Protein AF-A0A653CTV9-F1 (afdb_monomer_lite)

Organism: Callosobruchus maculatus (NCBI:txid64391)

Sequence (143 aa):
MSWTREQVTVLLEEYRKWPNLYKVKSVNYKNRNKRREALDSIVDAVKTVKSDVTSADIQSKFQALKQNAQRERKKCIESQRSGAGTDEFVFDDMDPRPAVDSLQDITHQEPDDVQDMVDDDSQEGPLMLDLSQDSIQLCSHQF

pLDDT: mean 72.28, std 22.27, range [35.72, 94.81]

Secondary structure (DSSP, 8-state):
----HHHHHHHHHHHHT-GGGT-TTSTTTT-HHHHHHHHHHHHHHHHTT-SS--HHHHHHHHHHHHHHHHHHHHHHHHHHHTT--------TT--PPP---------------------------------------------

Foldseek 3Di:
DDDDPVLVVQLVVLVVVQCLPPPPPDPNVPPPVSVVVSLVVSQVSSCVVPVPDDSVNSVVVVVVVVVVVVVVVVVVVVCVVVPPDPDDDDPPPDDPDDPPDDDDDDDDDDDDDDDDDDDDDDDDDDDDDDDDDDDDDDDDDDD

Structure (mmCIF, N/CA/C/O backbone):
data_AF-A0A653CTV9-F1
#
_entry.id   AF-A0A653CTV9-F1
#
loop_
_atom_site.group_PDB
_atom_site.id
_atom_site.type_symbol
_atom_site.label_atom_id
_atom_site.label_alt_id
_atom_site.label_comp_id
_atom_site.label_asym_id
_atom_site.label_entity_id
_atom_site.label_seq_id
_atom_site.pdbx_PDB_ins_code
_atom_site.Cartn_x
_atom_site.Cartn_y
_atom_site.Cartn_z
_atom_site.occupancy
_atom_site.B_iso_or_equiv
_atom_site.auth_seq_id
_atom_site.auth_comp_id
_atom_site.auth_asym_id
_atom_site.auth_atom_id
_atom_site.pdbx_PDB_model_num
ATOM 1 N N . MET A 1 1 ? -7.462 7.651 13.088 1.00 66.75 1 MET A N 1
ATOM 2 C CA . MET A 1 1 ? -8.288 6.425 12.988 1.00 66.75 1 MET A CA 1
ATOM 3 C C . MET A 1 1 ? -7.573 5.256 13.652 1.00 66.75 1 MET A C 1
ATOM 5 O O . MET A 1 1 ? -6.414 5.017 13.323 1.00 66.75 1 MET A O 1
ATOM 9 N N . SER A 1 2 ? -8.243 4.542 14.561 1.00 86.56 2 SER A N 1
ATOM 10 C CA . SER A 1 2 ? -7.735 3.282 15.128 1.00 86.56 2 SER A CA 1
ATOM 11 C C . SER A 1 2 ? -8.034 2.122 14.169 1.00 86.56 2 SER A C 1
ATOM 13 O O . SER A 1 2 ? -9.131 2.063 13.617 1.00 86.56 2 SER A O 1
ATOM 15 N N . TRP A 1 3 ? -7.054 1.246 13.939 1.00 91.50 3 TRP A N 1
ATOM 16 C CA . TRP A 1 3 ? -7.165 0.061 13.078 1.00 91.50 3 TRP A CA 1
ATOM 17 C C . TRP A 1 3 ? -6.866 -1.181 13.916 1.00 91.50 3 TRP A C 1
ATOM 19 O O . TRP A 1 3 ? -5.816 -1.228 14.561 1.00 91.50 3 TRP A O 1
ATOM 29 N N . THR A 1 4 ? -7.745 -2.181 13.890 1.00 94.25 4 THR A N 1
ATOM 30 C CA . THR A 1 4 ? -7.512 -3.460 14.577 1.00 94.25 4 THR A CA 1
ATOM 31 C C . THR A 1 4 ? -6.577 -4.357 13.765 1.00 94.25 4 THR A C 1
ATOM 33 O O . THR A 1 4 ? -6.378 -4.151 12.564 1.00 94.25 4 THR A O 1
ATOM 36 N N . ARG A 1 5 ? -5.986 -5.372 14.410 1.00 93.06 5 ARG A N 1
ATOM 37 C CA . ARG A 1 5 ? -5.120 -6.342 13.720 1.00 93.06 5 ARG A CA 1
ATOM 38 C C . ARG A 1 5 ? -5.873 -7.048 12.589 1.00 93.06 5 ARG A C 1
ATOM 40 O O . ARG A 1 5 ? -5.349 -7.112 11.488 1.00 93.06 5 ARG A O 1
ATOM 47 N N . GLU A 1 6 ? -7.100 -7.497 12.841 1.00 93.00 6 GLU A N 1
ATOM 48 C CA . GLU A 1 6 ? -7.949 -8.190 11.861 1.00 93.00 6 GLU A CA 1
ATOM 49 C C . GLU A 1 6 ? -8.224 -7.333 10.620 1.00 93.00 6 GLU A C 1
ATOM 51 O O . GLU A 1 6 ? -8.025 -7.787 9.495 1.00 93.00 6 GLU A O 1
ATOM 56 N N . GLN A 1 7 ? -8.577 -6.058 10.815 1.00 92.94 7 GLN A N 1
ATOM 57 C CA . GLN A 1 7 ? -8.798 -5.113 9.715 1.00 92.94 7 GLN A CA 1
ATOM 58 C C . GLN A 1 7 ? -7.538 -4.924 8.864 1.00 92.94 7 GLN A C 1
ATOM 60 O O . GLN A 1 7 ? -7.614 -4.852 7.639 1.00 92.94 7 GLN A O 1
ATOM 65 N N . VAL A 1 8 ? -6.367 -4.839 9.505 1.00 93.88 8 VAL A N 1
ATOM 66 C CA . VAL A 1 8 ? -5.085 -4.708 8.800 1.00 93.88 8 VAL A CA 1
ATOM 67 C C . VAL A 1 8 ? -4.723 -5.996 8.059 1.00 93.88 8 VAL A C 1
ATOM 69 O O . VAL A 1 8 ? -4.190 -5.909 6.955 1.00 93.88 8 VAL A O 1
ATOM 72 N N . THR A 1 9 ? -5.026 -7.169 8.619 1.00 94.56 9 THR A N 1
ATOM 73 C CA . THR A 1 9 ? -4.806 -8.460 7.952 1.00 94.56 9 THR A CA 1
ATOM 74 C C . THR A 1 9 ? -5.608 -8.544 6.658 1.00 94.56 9 THR A C 1
ATOM 76 O O . THR A 1 9 ? -5.011 -8.719 5.599 1.00 94.56 9 THR A O 1
ATOM 79 N N . VAL A 1 10 ? -6.923 -8.304 6.712 1.00 94.12 10 VAL A N 1
ATOM 80 C CA . VAL A 1 10 ? -7.794 -8.326 5.522 1.00 94.12 10 VAL A CA 1
ATOM 81 C C . VAL A 1 10 ? -7.335 -7.303 4.480 1.00 94.12 10 VAL A C 1
ATOM 83 O O . VAL A 1 10 ? -7.238 -7.610 3.292 1.00 94.12 10 VAL A O 1
ATOM 86 N N . LEU A 1 11 ? -6.967 -6.098 4.927 1.00 94.00 11 LEU A N 1
ATOM 87 C CA . LEU A 1 11 ? -6.431 -5.053 4.057 1.00 94.00 11 LEU A CA 1
ATOM 88 C C . LEU A 1 11 ? -5.166 -5.509 3.304 1.00 94.00 11 LEU A C 1
ATOM 90 O O . LEU A 1 11 ? -5.023 -5.238 2.111 1.00 94.00 11 LEU A O 1
ATOM 94 N N . LEU A 1 12 ? -4.231 -6.171 3.993 1.00 94.19 12 LEU A N 1
ATOM 95 C CA . LEU A 1 12 ? -2.978 -6.651 3.403 1.00 94.19 12 LEU A CA 1
ATOM 96 C C . LEU A 1 12 ? -3.188 -7.85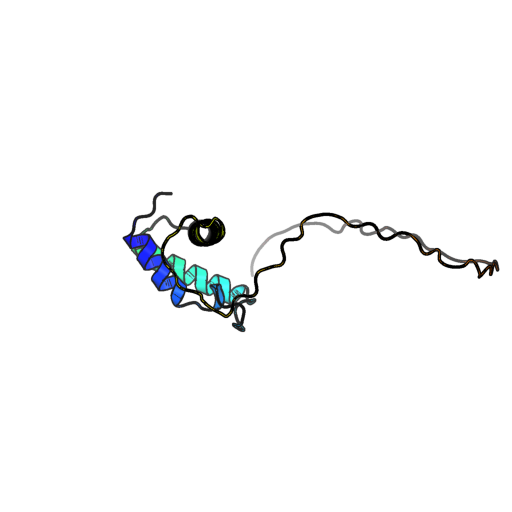3 2.477 1.00 94.19 12 LEU A C 1
ATOM 98 O O . LEU A 1 12 ? -2.549 -7.927 1.424 1.00 94.19 12 LEU A O 1
ATOM 102 N N . GLU A 1 13 ? -4.071 -8.776 2.851 1.00 94.50 13 GLU A N 1
ATOM 103 C CA . GLU A 1 13 ? -4.432 -9.932 2.029 1.00 94.50 13 GLU A CA 1
ATOM 104 C C . GLU A 1 13 ? -5.041 -9.499 0.699 1.00 94.50 13 GLU A C 1
ATOM 106 O O . GLU A 1 13 ? -4.630 -9.989 -0.355 1.00 94.50 13 GLU A O 1
ATOM 111 N N . GLU A 1 14 ? -5.957 -8.530 0.732 1.00 94.19 14 GLU A N 1
ATOM 112 C CA . GLU A 1 14 ? -6.564 -7.995 -0.480 1.00 94.19 14 GLU A CA 1
ATOM 113 C C . GLU A 1 14 ? -5.536 -7.227 -1.318 1.00 94.19 14 GLU A C 1
ATOM 115 O O . GLU A 1 14 ? -5.406 -7.467 -2.516 1.00 94.19 14 GLU A O 1
ATOM 120 N N . TYR A 1 15 ? -4.705 -6.386 -0.694 1.00 93.44 15 TYR A N 1
ATOM 121 C CA . TYR A 1 15 ? -3.645 -5.643 -1.386 1.00 93.44 15 TYR A CA 1
ATOM 122 C C . TYR A 1 15 ? -2.685 -6.538 -2.179 1.00 93.44 15 TYR A C 1
ATOM 124 O O . TYR A 1 15 ? -2.269 -6.188 -3.287 1.00 93.44 15 TYR A O 1
ATOM 132 N N . ARG A 1 16 ? -2.338 -7.710 -1.633 1.00 92.06 16 ARG A N 1
ATOM 133 C CA . ARG A 1 16 ? -1.408 -8.656 -2.265 1.00 92.06 16 ARG A CA 1
ATOM 134 C C . ARG A 1 16 ? -1.930 -9.203 -3.597 1.00 92.06 16 ARG A C 1
ATOM 136 O O . ARG A 1 16 ? -1.121 -9.567 -4.449 1.00 92.06 16 ARG A O 1
ATOM 143 N N . LYS A 1 17 ? -3.249 -9.236 -3.804 1.00 93.31 17 LYS A N 1
ATOM 144 C CA . LYS A 1 17 ? -3.877 -9.727 -5.043 1.00 93.31 17 LYS A CA 1
ATOM 145 C C . LYS A 1 17 ? -3.673 -8.780 -6.228 1.00 93.31 17 LYS A C 1
ATOM 147 O O . LYS A 1 17 ? -3.801 -9.201 -7.375 1.00 93.31 17 LYS A O 1
ATOM 152 N N . TRP A 1 18 ? -3.310 -7.522 -5.969 1.00 92.81 18 TRP A N 1
ATOM 153 C CA . TRP A 1 18 ? -3.263 -6.455 -6.967 1.00 92.81 18 TRP A CA 1
ATOM 154 C C . TRP A 1 18 ? -1.817 -6.029 -7.290 1.00 92.81 18 TRP A C 1
ATOM 156 O O . TRP A 1 18 ? -1.319 -5.022 -6.774 1.00 92.81 18 TRP A O 1
ATOM 166 N N . PRO A 1 19 ? -1.105 -6.739 -8.194 1.00 88.25 19 PRO A N 1
ATOM 167 C CA . PRO A 1 19 ? 0.287 -6.427 -8.530 1.00 88.25 19 PRO A CA 1
ATOM 168 C C . PRO A 1 19 ? 0.454 -5.063 -9.209 1.00 88.25 19 PRO A C 1
ATOM 170 O O . PRO A 1 19 ? 1.546 -4.500 -9.200 1.00 88.25 19 PRO A O 1
ATOM 173 N N . ASN A 1 20 ? -0.613 -4.495 -9.775 1.00 90.44 20 ASN A N 1
ATOM 174 C CA . ASN A 1 20 ? -0.619 -3.139 -10.328 1.00 90.44 20 ASN A CA 1
ATOM 175 C C . ASN A 1 20 ? -0.388 -2.043 -9.261 1.00 90.44 20 ASN A C 1
ATOM 177 O O . ASN A 1 20 ? -0.082 -0.912 -9.628 1.00 90.44 20 ASN A O 1
ATOM 181 N N . LEU A 1 21 ? -0.476 -2.358 -7.961 1.00 89.38 21 LEU A N 1
ATOM 182 C CA . LEU A 1 21 ? -0.259 -1.390 -6.882 1.00 89.38 21 LEU A CA 1
ATOM 183 C C . LEU A 1 21 ? 1.192 -1.301 -6.396 1.00 89.38 21 LEU A C 1
ATOM 185 O O . LEU A 1 21 ? 1.576 -0.249 -5.881 1.00 89.38 21 LEU A O 1
ATOM 189 N N . TYR A 1 22 ? 1.984 -2.369 -6.541 1.00 89.44 22 TYR A N 1
ATOM 190 C CA . TYR A 1 22 ? 3.346 -2.452 -5.985 1.00 89.44 22 TYR A CA 1
ATOM 191 C C . TYR A 1 22 ? 4.414 -2.945 -6.969 1.00 89.44 22 TYR A C 1
ATOM 193 O O . TYR A 1 22 ? 5.598 -2.673 -6.774 1.00 89.44 22 TYR A O 1
ATOM 201 N N . LYS A 1 23 ? 4.042 -3.662 -8.036 1.00 90.81 23 LYS A N 1
ATOM 202 C CA . LYS A 1 23 ? 5.003 -4.206 -9.000 1.00 90.81 23 LYS A CA 1
ATOM 203 C C . LYS A 1 23 ? 5.261 -3.187 -10.106 1.00 90.81 23 LYS A C 1
ATOM 205 O O . LYS A 1 23 ? 4.528 -3.140 -11.086 1.00 90.81 23 LYS A O 1
ATOM 210 N N . VAL A 1 24 ? 6.355 -2.432 -9.988 1.00 89.12 24 VAL A N 1
ATOM 211 C CA . VAL A 1 24 ? 6.757 -1.394 -10.965 1.00 89.12 24 VAL A CA 1
ATOM 212 C C . VAL A 1 24 ? 6.922 -1.951 -12.387 1.00 89.12 24 VAL A C 1
ATOM 214 O O . VAL A 1 24 ? 6.591 -1.277 -13.355 1.00 89.12 24 VAL A O 1
ATOM 217 N N . LYS A 1 25 ? 7.374 -3.207 -12.518 1.00 90.88 25 LYS A N 1
ATOM 218 C CA . LYS A 1 25 ? 7.518 -3.909 -13.808 1.00 90.88 25 LYS A CA 1
ATOM 219 C C . LYS A 1 25 ? 6.185 -4.386 -14.415 1.00 90.88 25 LYS A C 1
ATOM 221 O O . LYS A 1 25 ? 6.188 -4.982 -15.484 1.00 90.88 25 LYS A O 1
ATOM 226 N N . SER A 1 26 ? 5.056 -4.207 -13.728 1.00 87.88 26 SER A N 1
ATOM 227 C CA . SER A 1 26 ? 3.741 -4.577 -14.258 1.00 87.88 26 SER A CA 1
ATOM 228 C C . SER A 1 26 ? 3.290 -3.566 -15.310 1.00 87.88 26 SER A C 1
ATOM 230 O O . SER A 1 26 ? 3.322 -2.363 -15.059 1.00 87.88 26 SER A O 1
ATOM 232 N N . VAL A 1 27 ? 2.784 -4.051 -16.446 1.00 88.75 27 VAL A N 1
ATOM 233 C CA . VAL A 1 27 ? 2.223 -3.217 -17.529 1.00 88.75 27 VAL A CA 1
ATOM 234 C C . VAL A 1 27 ? 1.144 -2.265 -16.996 1.00 88.75 27 VAL A C 1
ATOM 236 O O . VAL A 1 27 ? 1.060 -1.105 -17.388 1.00 88.75 27 VAL A O 1
ATOM 239 N N . ASN A 1 28 ? 0.366 -2.730 -16.016 1.00 89.69 28 ASN A N 1
ATOM 240 C CA . ASN A 1 28 ? -0.751 -1.983 -15.446 1.00 89.69 28 ASN A CA 1
ATOM 241 C C . ASN A 1 28 ? -0.357 -1.043 -14.297 1.00 89.69 28 ASN A C 1
ATOM 243 O O . ASN A 1 28 ? -1.228 -0.359 -13.769 1.00 89.69 28 ASN A O 1
ATOM 247 N N . TYR A 1 29 ? 0.921 -0.977 -13.901 1.00 89.75 29 TYR A N 1
ATOM 248 C CA . TYR A 1 29 ? 1.365 -0.140 -12.778 1.00 89.75 29 TYR A CA 1
ATOM 249 C C . TYR A 1 29 ? 1.134 1.359 -13.028 1.00 89.75 29 TYR A C 1
ATOM 251 O O . TYR A 1 29 ? 0.693 2.086 -12.140 1.00 89.75 29 TYR A O 1
ATOM 259 N N . LYS A 1 30 ? 1.390 1.819 -14.261 1.00 89.44 30 LYS A N 1
ATOM 260 C CA . LYS A 1 30 ? 1.182 3.220 -14.670 1.00 89.44 30 LYS A CA 1
ATOM 261 C C . LYS A 1 30 ? -0.267 3.523 -15.076 1.00 89.44 30 LYS A C 1
ATOM 263 O O . LYS A 1 30 ? -0.616 4.683 -15.277 1.00 89.44 30 LYS A O 1
ATOM 268 N N . ASN A 1 31 ? -1.120 2.504 -15.197 1.00 93.44 31 ASN A N 1
ATOM 269 C CA . ASN A 1 31 ? -2.500 2.683 -15.629 1.00 93.44 31 ASN A CA 1
ATOM 270 C C . ASN A 1 31 ? -3.367 3.182 -14.460 1.00 93.44 31 ASN A C 1
ATOM 272 O O . ASN A 1 31 ? -3.733 2.425 -13.558 1.00 93.44 31 ASN A O 1
ATOM 276 N N . ARG A 1 32 ? -3.720 4.473 -14.496 1.00 92.00 32 ARG A N 1
ATOM 277 C CA . ARG A 1 32 ? -4.516 5.138 -13.453 1.00 92.00 32 ARG A CA 1
ATOM 278 C C . ARG A 1 32 ? -5.892 4.499 -13.253 1.00 92.00 32 ARG A C 1
ATOM 280 O O . ARG A 1 32 ? -6.333 4.392 -12.111 1.00 92.00 32 ARG A O 1
ATOM 287 N N . ASN A 1 33 ? -6.539 4.044 -14.326 1.00 93.38 33 ASN A N 1
ATOM 288 C CA . ASN A 1 33 ? -7.865 3.426 -14.252 1.00 93.38 33 ASN A CA 1
ATOM 289 C C . ASN A 1 33 ? -7.789 2.081 -13.531 1.00 93.38 33 ASN A C 1
ATOM 291 O O . ASN A 1 33 ? -8.487 1.878 -12.544 1.00 93.38 33 ASN A O 1
ATOM 295 N N . LYS A 1 34 ? -6.844 1.221 -13.931 1.00 93.19 34 LYS A N 1
ATOM 296 C CA . LYS A 1 34 ? -6.612 -0.079 -13.280 1.00 93.19 34 LYS A CA 1
ATOM 297 C C . LYS A 1 34 ? -6.208 0.061 -11.815 1.00 93.19 34 LYS A C 1
ATOM 299 O O . LYS A 1 34 ? -6.590 -0.758 -10.985 1.00 93.19 34 LYS A O 1
ATOM 304 N N . ARG A 1 35 ? -5.436 1.100 -11.488 1.00 92.75 35 ARG A N 1
ATOM 305 C CA . ARG A 1 35 ? -5.061 1.412 -10.106 1.00 92.75 35 ARG A CA 1
ATOM 306 C C . ARG A 1 35 ? -6.269 1.844 -9.271 1.00 92.75 35 ARG A C 1
ATOM 308 O O . ARG A 1 35 ? -6.355 1.451 -8.113 1.00 92.75 35 ARG A O 1
ATOM 315 N N . ARG A 1 36 ? -7.180 2.639 -9.840 1.00 92.69 36 ARG A N 1
ATOM 316 C CA . ARG A 1 36 ? -8.434 3.025 -9.180 1.00 92.69 36 ARG A CA 1
ATOM 317 C C . ARG A 1 36 ? -9.345 1.813 -8.976 1.00 92.69 36 ARG A C 1
ATOM 319 O O . ARG A 1 36 ? -9.723 1.571 -7.844 1.00 92.69 36 ARG A O 1
ATOM 326 N N . GLU A 1 37 ? -9.562 0.997 -10.009 1.00 93.94 37 GLU A N 1
ATOM 327 C CA . GLU A 1 37 ? -10.349 -0.250 -9.924 1.00 93.94 37 GLU A CA 1
ATOM 328 C C . GLU A 1 37 ? -9.850 -1.180 -8.804 1.00 93.94 37 GLU A C 1
ATOM 330 O O . GLU A 1 37 ? -10.640 -1.708 -8.023 1.00 93.94 37 GLU A O 1
ATOM 335 N N . ALA A 1 38 ? -8.528 -1.351 -8.689 1.00 93.69 38 ALA A N 1
ATOM 336 C CA . ALA A 1 38 ? -7.931 -2.155 -7.624 1.00 93.69 38 ALA A CA 1
ATOM 337 C C . ALA A 1 38 ? -8.158 -1.544 -6.232 1.00 93.69 38 ALA A C 1
ATOM 339 O O . ALA A 1 38 ? -8.443 -2.264 -5.280 1.00 93.69 38 ALA A O 1
ATOM 340 N N . LEU A 1 39 ? -8.039 -0.219 -6.099 1.00 93.44 39 LEU A N 1
ATOM 341 C CA . LEU A 1 39 ? -8.304 0.465 -4.833 1.00 93.44 39 LEU A CA 1
ATOM 342 C C . LEU A 1 39 ? -9.776 0.374 -4.432 1.00 93.44 39 LEU A C 1
ATOM 344 O O . LEU A 1 39 ? -10.044 0.118 -3.265 1.00 93.44 39 LEU A O 1
ATOM 348 N N . ASP A 1 40 ? -10.700 0.542 -5.375 1.00 93.94 40 ASP A N 1
ATOM 349 C CA . ASP A 1 40 ? -12.139 0.430 -5.125 1.00 93.94 40 ASP A CA 1
ATOM 350 C C . ASP A 1 40 ? -12.496 -0.998 -4.682 1.00 93.94 40 ASP A C 1
ATOM 352 O O . ASP A 1 40 ? -13.170 -1.182 -3.671 1.00 93.94 40 ASP A O 1
ATOM 356 N N . SER A 1 41 ? -11.911 -2.011 -5.332 1.00 93.88 41 SER A N 1
ATOM 357 C CA . SER A 1 41 ? -12.061 -3.419 -4.929 1.00 93.88 41 SER A CA 1
ATOM 358 C C . SER A 1 41 ? -11.560 -3.673 -3.500 1.00 93.88 41 SER A C 1
ATOM 360 O O . SER A 1 41 ? -12.213 -4.364 -2.719 1.00 93.88 41 SER A O 1
ATOM 362 N N . ILE A 1 42 ? -10.419 -3.078 -3.125 1.00 94.75 42 ILE A N 1
ATOM 363 C CA . ILE A 1 42 ? -9.889 -3.167 -1.755 1.00 94.75 42 ILE A CA 1
ATOM 364 C C . ILE A 1 42 ? -10.822 -2.467 -0.760 1.00 94.75 42 ILE A C 1
ATOM 366 O O . ILE A 1 42 ? -11.051 -2.990 0.330 1.00 94.75 42 ILE A O 1
ATOM 370 N N . VAL A 1 43 ? -11.357 -1.293 -1.110 1.00 94.25 43 VAL A N 1
ATOM 371 C CA . VAL A 1 43 ? -12.310 -0.563 -0.263 1.00 94.25 43 VAL A CA 1
ATOM 372 C C . VAL A 1 43 ? -13.533 -1.426 0.022 1.00 94.25 43 VAL A C 1
ATOM 374 O O . VAL A 1 43 ? -13.927 -1.544 1.179 1.00 94.25 43 VAL A O 1
ATOM 377 N N . ASP A 1 44 ? -14.102 -2.060 -0.998 1.00 93.69 44 ASP A N 1
ATOM 378 C CA . ASP A 1 44 ? -15.310 -2.865 -0.839 1.00 93.69 44 ASP A CA 1
ATOM 379 C C . ASP A 1 44 ? -15.067 -4.126 -0.002 1.00 93.69 44 ASP A C 1
ATOM 381 O O . ASP A 1 44 ? -15.887 -4.457 0.855 1.00 93.69 44 ASP A O 1
ATOM 385 N N . ALA A 1 45 ? -13.901 -4.764 -0.138 1.00 92.69 45 ALA A N 1
ATOM 386 C CA . ALA A 1 45 ? -13.505 -5.859 0.744 1.00 92.69 45 ALA A CA 1
ATOM 387 C C . ALA A 1 45 ? -13.349 -5.395 2.204 1.00 92.69 45 ALA A C 1
ATOM 389 O O . ALA A 1 45 ? -13.843 -6.045 3.124 1.00 92.69 45 ALA A O 1
ATOM 390 N N . VAL A 1 46 ? -12.705 -4.249 2.440 1.00 92.44 46 VAL A N 1
ATOM 391 C CA . VAL A 1 46 ? -12.457 -3.721 3.794 1.00 92.44 46 VAL A CA 1
ATOM 392 C C . VAL A 1 46 ? -13.739 -3.216 4.459 1.00 92.44 46 VAL A C 1
ATOM 394 O O . VAL A 1 46 ? -13.880 -3.355 5.676 1.00 92.44 46 VAL A O 1
ATOM 397 N N . LYS A 1 47 ? -14.702 -2.705 3.681 1.00 93.69 47 LYS A N 1
ATOM 398 C CA . LYS A 1 47 ? -16.021 -2.283 4.179 1.00 93.69 47 LYS A CA 1
ATOM 399 C C . LYS A 1 47 ? -16.770 -3.392 4.916 1.00 93.69 47 LYS A C 1
ATOM 401 O O . LYS A 1 47 ? -17.543 -3.083 5.817 1.00 93.69 47 LYS A O 1
ATOM 406 N N . THR A 1 48 ? -16.505 -4.662 4.598 1.00 92.06 48 THR A N 1
ATOM 407 C CA . THR A 1 48 ? -17.105 -5.811 5.302 1.00 92.06 48 THR A CA 1
ATOM 408 C C . THR A 1 48 ? -16.687 -5.905 6.774 1.00 92.06 48 THR A C 1
ATOM 410 O O . THR A 1 48 ? -17.462 -6.378 7.599 1.00 92.06 48 THR A O 1
ATOM 413 N N . VAL A 1 49 ? -15.490 -5.417 7.118 1.00 91.94 49 VAL A N 1
ATOM 414 C CA . VAL A 1 49 ? -14.931 -5.440 8.485 1.00 91.94 49 VAL A CA 1
ATOM 415 C C . VAL A 1 49 ? -14.970 -4.051 9.133 1.00 91.94 49 VAL A C 1
ATOM 417 O O . VAL A 1 49 ? -14.917 -3.912 10.357 1.00 91.94 49 VAL A O 1
ATOM 420 N N . LYS A 1 50 ? -15.031 -2.990 8.321 1.00 89.19 50 LYS A N 1
ATOM 421 C CA . LYS A 1 50 ? -15.071 -1.604 8.784 1.00 89.19 50 LYS A CA 1
ATOM 422 C C . LYS A 1 50 ? -15.865 -0.734 7.809 1.00 89.19 50 LYS A C 1
ATOM 424 O O . LYS A 1 50 ? -15.332 -0.311 6.789 1.00 89.19 50 LYS A O 1
ATOM 429 N N . SER A 1 51 ? -17.106 -0.414 8.166 1.00 87.44 51 SER A N 1
ATOM 430 C CA . SER A 1 51 ? -18.038 0.371 7.342 1.00 87.44 51 SER A CA 1
ATOM 431 C C . SER A 1 51 ? -17.539 1.781 7.001 1.00 87.44 51 SER A C 1
ATOM 433 O O . SER A 1 51 ? -17.773 2.268 5.898 1.00 87.44 51 SER A O 1
ATOM 435 N N . ASP A 1 52 ? -16.812 2.424 7.917 1.00 88.50 52 ASP A N 1
ATOM 436 C CA . ASP A 1 52 ? -16.503 3.863 7.844 1.00 88.50 52 ASP A CA 1
ATOM 437 C C . ASP A 1 52 ? -15.156 4.143 7.157 1.00 88.50 52 ASP A C 1
ATOM 439 O O . ASP A 1 52 ? -14.321 4.889 7.674 1.00 88.50 52 ASP A O 1
ATOM 443 N N . VAL A 1 53 ? -14.881 3.462 6.043 1.00 90.44 53 VAL A N 1
ATOM 444 C CA . VAL A 1 53 ? -13.583 3.537 5.357 1.00 90.44 53 VAL A CA 1
ATOM 445 C C . VAL A 1 53 ? -13.719 4.165 3.979 1.00 90.44 53 VAL A C 1
ATOM 447 O O . VAL A 1 53 ? -14.461 3.681 3.124 1.00 90.44 53 VAL A O 1
ATOM 450 N N . THR A 1 54 ? -12.916 5.203 3.742 1.00 92.38 54 THR A N 1
ATOM 451 C CA . THR A 1 54 ? -12.769 5.842 2.430 1.00 92.38 54 THR A CA 1
ATOM 452 C C . THR A 1 54 ? -11.504 5.344 1.727 1.00 92.38 54 THR A C 1
ATOM 454 O O . THR A 1 54 ? -10.527 4.940 2.362 1.00 92.38 54 THR A O 1
ATOM 457 N N . SER A 1 55 ? -11.460 5.443 0.397 1.00 90.88 55 SER A N 1
ATOM 458 C CA . SER A 1 55 ? -10.250 5.167 -0.396 1.00 90.88 55 SER A CA 1
ATOM 459 C C . SER A 1 55 ? -9.030 5.983 0.064 1.00 90.88 55 SER A C 1
ATOM 461 O O . SER A 1 55 ? -7.912 5.464 0.080 1.00 90.88 55 SER A O 1
ATOM 463 N N . ALA A 1 56 ? -9.236 7.227 0.511 1.00 92.06 56 ALA A N 1
ATOM 464 C CA . ALA A 1 56 ? -8.191 8.080 1.080 1.00 92.06 56 ALA A CA 1
ATOM 465 C C . ALA A 1 56 ? -7.604 7.510 2.386 1.00 92.06 56 ALA A C 1
ATOM 467 O O . ALA A 1 56 ? -6.383 7.493 2.561 1.00 92.06 56 ALA A O 1
ATOM 468 N N . ASP A 1 57 ? -8.448 6.976 3.273 1.00 92.44 57 ASP A N 1
ATOM 469 C CA . ASP A 1 57 ? -8.014 6.373 4.538 1.00 92.44 57 ASP A CA 1
ATOM 470 C C . ASP A 1 57 ? -7.174 5.123 4.294 1.00 92.44 57 ASP A C 1
ATOM 472 O O . ASP A 1 57 ? -6.139 4.922 4.933 1.00 92.44 57 ASP A O 1
ATOM 476 N N . ILE A 1 58 ? -7.584 4.310 3.319 1.00 92.62 58 ILE A N 1
ATOM 477 C CA . ILE A 1 58 ? -6.847 3.123 2.888 1.00 92.62 58 ILE A CA 1
ATOM 478 C C . ILE A 1 58 ? -5.473 3.503 2.342 1.00 92.62 58 ILE A C 1
ATOM 480 O O . ILE A 1 58 ? -4.457 2.935 2.751 1.00 92.62 58 ILE A O 1
ATOM 484 N N . GLN A 1 59 ? -5.414 4.492 1.449 1.00 92.31 59 GLN A N 1
ATOM 485 C CA . GLN A 1 59 ? -4.148 4.977 0.903 1.00 92.31 59 GLN A CA 1
ATOM 486 C C . GLN A 1 59 ? -3.226 5.517 1.999 1.00 92.31 59 GLN A C 1
ATOM 488 O O . GLN A 1 59 ? -2.040 5.175 2.023 1.00 92.31 59 GLN A O 1
ATOM 493 N N . SER A 1 60 ? -3.770 6.307 2.927 1.00 94.00 60 SER A N 1
ATOM 494 C CA . SER A 1 60 ? -3.039 6.835 4.079 1.00 94.00 60 SER A CA 1
ATOM 495 C C . SER A 1 60 ? -2.502 5.705 4.962 1.00 94.00 60 SER A C 1
ATOM 497 O O . SER A 1 60 ? -1.317 5.681 5.306 1.00 94.00 60 SER A O 1
ATOM 499 N N . LYS A 1 61 ? -3.325 4.686 5.242 1.00 94.12 61 LYS A N 1
ATOM 500 C CA . LYS A 1 61 ? -2.920 3.520 6.032 1.00 94.12 61 LYS A CA 1
ATOM 501 C C . LYS A 1 61 ? -1.811 2.722 5.352 1.00 94.12 61 LYS A C 1
ATOM 503 O O . LYS A 1 61 ? -0.819 2.399 6.006 1.00 94.12 61 LYS A O 1
ATOM 508 N N . PHE A 1 62 ? -1.918 2.449 4.052 1.00 92.25 62 PHE A N 1
ATOM 509 C CA . PHE A 1 62 ? -0.847 1.788 3.301 1.00 92.25 62 PHE A CA 1
ATOM 510 C C . PHE A 1 62 ? 0.438 2.605 3.294 1.00 92.25 62 PHE A C 1
ATOM 512 O O . PHE A 1 62 ? 1.533 2.055 3.414 1.00 92.25 62 PHE A O 1
ATOM 519 N N . GLN A 1 63 ? 0.323 3.922 3.152 1.00 92.88 63 GLN A N 1
ATOM 520 C CA . GLN A 1 63 ? 1.473 4.806 3.178 1.00 92.88 63 GLN A CA 1
ATOM 521 C C . GLN A 1 63 ? 2.171 4.769 4.545 1.00 92.88 63 GLN A C 1
ATOM 523 O O . GLN A 1 63 ? 3.394 4.633 4.586 1.00 92.88 63 GLN A O 1
ATOM 528 N N . ALA A 1 64 ? 1.415 4.776 5.644 1.00 94.06 64 ALA A N 1
ATOM 529 C CA . ALA A 1 64 ? 1.951 4.611 6.993 1.00 94.06 64 ALA A CA 1
ATOM 530 C C . ALA A 1 64 ? 2.627 3.241 7.194 1.00 94.06 64 ALA A C 1
ATOM 532 O O . ALA A 1 64 ? 3.733 3.177 7.724 1.00 94.06 64 ALA A O 1
ATOM 533 N N . LEU A 1 65 ? 2.012 2.149 6.722 1.00 93.00 65 LEU A N 1
ATOM 534 C CA . LEU A 1 65 ? 2.587 0.799 6.815 1.00 93.00 65 LEU A CA 1
ATOM 535 C C . LEU A 1 65 ? 3.924 0.695 6.073 1.00 93.00 65 LEU A C 1
ATOM 537 O O . LEU A 1 65 ? 4.905 0.213 6.637 1.00 93.00 65 LEU A O 1
ATOM 541 N N . LYS A 1 66 ? 3.990 1.210 4.839 1.00 91.19 66 LYS A N 1
ATOM 542 C CA . LYS A 1 66 ? 5.238 1.257 4.066 1.00 91.19 66 LYS A CA 1
ATOM 543 C C . LYS A 1 66 ? 6.307 2.067 4.791 1.00 91.19 66 LYS A C 1
ATOM 545 O O . LYS A 1 66 ? 7.437 1.608 4.898 1.00 91.19 66 LYS A O 1
ATOM 550 N N . GLN A 1 67 ? 5.970 3.251 5.299 1.00 94.81 67 GLN A N 1
ATOM 551 C CA . GLN A 1 67 ? 6.932 4.093 6.012 1.00 94.81 67 GLN A CA 1
ATOM 552 C C . GLN A 1 67 ? 7.457 3.426 7.281 1.00 94.81 67 GLN A C 1
ATOM 554 O O . GLN A 1 67 ? 8.662 3.448 7.513 1.00 94.81 67 GLN A O 1
ATOM 559 N N . ASN A 1 68 ? 6.579 2.808 8.070 1.00 94.81 68 ASN A N 1
ATOM 560 C CA . ASN A 1 68 ? 6.970 2.100 9.284 1.00 94.81 68 ASN A CA 1
ATOM 561 C C . ASN A 1 68 ? 7.917 0.940 8.962 1.00 94.81 68 ASN A C 1
ATOM 563 O O . ASN A 1 68 ? 8.981 0.851 9.566 1.00 94.81 68 ASN A O 1
ATOM 567 N N . ALA A 1 69 ? 7.584 0.120 7.960 1.00 92.19 69 ALA A N 1
ATOM 568 C CA . ALA A 1 69 ? 8.443 -0.977 7.521 1.00 92.19 69 ALA A CA 1
ATOM 569 C C . ALA A 1 69 ? 9.809 -0.482 7.012 1.00 92.19 69 ALA A C 1
ATOM 571 O O . ALA A 1 69 ? 10.843 -1.049 7.349 1.00 92.19 69 ALA A O 1
ATOM 572 N N . GLN A 1 70 ? 9.835 0.608 6.237 1.00 93.19 70 GLN A N 1
ATOM 573 C CA . GLN A 1 70 ? 11.085 1.198 5.748 1.00 93.19 70 GLN A CA 1
ATOM 574 C C . GLN A 1 70 ? 11.928 1.796 6.876 1.00 93.19 70 GLN A C 1
ATOM 576 O O . GLN A 1 70 ? 13.148 1.663 6.865 1.00 93.19 70 GLN A O 1
ATOM 581 N N . ARG A 1 71 ? 11.296 2.452 7.853 1.00 94.50 71 ARG A N 1
ATOM 582 C CA . ARG A 1 71 ? 11.984 3.020 9.017 1.00 94.50 71 ARG A CA 1
ATOM 583 C C . ARG A 1 71 ? 12.605 1.918 9.865 1.00 94.50 71 ARG A C 1
ATOM 585 O O . ARG A 1 71 ? 13.757 2.048 10.256 1.00 94.50 71 ARG A O 1
ATOM 592 N N . GLU A 1 72 ? 11.870 0.837 10.096 1.00 93.62 72 GLU A N 1
ATOM 593 C CA . GLU A 1 72 ? 12.381 -0.308 10.845 1.00 93.62 72 GLU A CA 1
ATOM 594 C C . GLU A 1 72 ? 13.544 -0.979 10.110 1.00 93.62 72 GLU A C 1
ATOM 596 O O . GLU A 1 72 ? 14.610 -1.168 10.684 1.00 93.62 72 GLU A O 1
ATOM 601 N N . ARG A 1 73 ? 13.407 -1.197 8.796 1.00 91.94 73 ARG A N 1
ATOM 602 C CA . ARG A 1 73 ? 14.498 -1.716 7.961 1.00 91.94 73 ARG A CA 1
ATOM 603 C C . ARG A 1 73 ? 15.760 -0.853 8.046 1.00 91.94 73 ARG A C 1
ATOM 605 O O . ARG A 1 73 ? 16.856 -1.397 8.121 1.00 91.94 73 ARG A O 1
ATOM 612 N N . LYS A 1 74 ? 15.622 0.478 8.028 1.00 91.44 74 LYS A N 1
ATOM 613 C CA . LYS A 1 74 ? 16.764 1.396 8.169 1.00 91.44 74 LYS A CA 1
ATOM 614 C C . LYS A 1 74 ? 17.460 1.239 9.514 1.00 91.44 74 LYS A C 1
ATOM 616 O O . LYS A 1 74 ? 18.676 1.130 9.518 1.00 91.44 74 LYS A O 1
ATOM 621 N N . LYS A 1 75 ? 16.711 1.146 10.617 1.00 91.25 75 LYS A N 1
ATOM 622 C CA . LYS A 1 75 ? 17.293 0.910 11.946 1.00 91.25 75 LYS A CA 1
ATOM 623 C C . LYS A 1 75 ? 18.063 -0.404 12.010 1.00 91.25 75 LYS A C 1
ATOM 625 O O . LYS A 1 75 ? 19.150 -0.427 12.566 1.00 91.25 75 LYS A O 1
ATOM 630 N N . CYS A 1 76 ? 17.534 -1.480 11.423 1.00 88.06 76 CYS A N 1
ATOM 631 C CA . CYS A 1 76 ? 18.247 -2.758 11.368 1.00 88.06 76 CYS A CA 1
ATOM 632 C C . CYS A 1 76 ? 19.573 -2.627 10.605 1.00 88.06 76 CYS A C 1
ATOM 634 O O . CYS A 1 76 ? 20.604 -3.079 11.090 1.00 88.06 76 CYS A O 1
ATOM 636 N N . ILE A 1 77 ? 19.558 -1.964 9.444 1.00 86.81 77 ILE A N 1
ATOM 637 C CA . ILE A 1 77 ? 20.765 -1.729 8.635 1.00 86.81 77 ILE A CA 1
ATOM 638 C C . ILE A 1 77 ? 21.761 -0.829 9.379 1.00 86.81 77 ILE A C 1
ATOM 640 O O . ILE A 1 77 ? 22.957 -1.095 9.376 1.00 86.81 77 ILE A O 1
ATOM 644 N N . GLU A 1 78 ? 21.287 0.231 10.030 1.00 82.00 78 GLU A N 1
ATOM 645 C CA . GLU A 1 78 ? 22.123 1.132 10.827 1.00 82.00 78 GLU A CA 1
ATOM 646 C C . GLU A 1 78 ? 22.728 0.412 12.037 1.00 82.00 78 GLU A C 1
ATOM 648 O O . GLU A 1 78 ? 23.920 0.559 12.281 1.00 82.00 78 GLU A O 1
ATOM 653 N N . SER A 1 79 ? 21.959 -0.432 12.729 1.00 79.94 79 SER A N 1
ATOM 654 C CA . SER A 1 79 ? 22.449 -1.272 13.828 1.00 79.94 79 SER A CA 1
ATOM 655 C C . SER A 1 79 ? 23.530 -2.254 13.371 1.00 79.94 79 SER A C 1
ATOM 657 O O . SER A 1 79 ? 24.503 -2.452 14.094 1.00 79.94 79 SER A O 1
ATOM 659 N N . GLN A 1 80 ? 23.375 -2.851 12.182 1.00 76.06 80 GLN A N 1
ATOM 660 C CA . GLN A 1 80 ? 24.397 -3.712 11.573 1.00 76.06 80 GLN A CA 1
ATOM 661 C C . GLN A 1 80 ? 25.654 -2.907 11.215 1.00 76.06 80 GLN A C 1
ATOM 663 O O . GLN A 1 80 ? 26.767 -3.332 11.507 1.00 76.06 80 GLN A O 1
ATOM 668 N N . ARG A 1 81 ? 25.489 -1.705 10.646 1.00 72.81 81 ARG A N 1
ATOM 669 C CA . ARG A 1 81 ? 26.598 -0.820 10.254 1.00 72.81 81 ARG A CA 1
ATOM 670 C C . ARG A 1 81 ? 27.374 -0.253 11.447 1.00 72.81 81 ARG A C 1
ATOM 672 O O . ARG A 1 81 ? 28.567 -0.007 11.325 1.00 72.81 81 ARG A O 1
ATOM 679 N N . SER A 1 82 ? 26.719 -0.028 12.584 1.00 68.94 82 SER A N 1
ATOM 680 C CA . SER A 1 82 ? 27.335 0.542 13.790 1.00 68.94 82 SER A CA 1
ATOM 681 C C . SER A 1 82 ? 28.081 -0.481 14.661 1.00 68.94 82 SER A C 1
ATOM 683 O O . SER A 1 82 ? 28.536 -0.116 15.742 1.00 68.94 82 SER A O 1
ATOM 685 N N . GLY A 1 83 ? 28.230 -1.737 14.214 1.00 56.28 83 GLY A N 1
ATOM 686 C CA . GLY A 1 83 ? 29.093 -2.731 14.869 1.00 56.28 83 GLY A CA 1
ATOM 687 C C . GLY A 1 83 ? 28.641 -3.162 16.269 1.00 56.28 83 GLY A C 1
ATOM 688 O O . GLY A 1 83 ? 29.457 -3.623 17.059 1.00 56.28 83 GLY A O 1
ATOM 689 N N . ALA A 1 84 ? 27.354 -3.008 16.595 1.00 58.28 84 ALA A N 1
ATOM 690 C CA . ALA A 1 84 ? 26.791 -3.326 17.911 1.00 58.28 84 ALA A CA 1
ATOM 691 C C . ALA A 1 84 ? 25.824 -4.525 17.867 1.00 58.28 84 ALA A C 1
ATOM 693 O O . ALA A 1 84 ? 24.827 -4.559 18.586 1.00 58.28 84 ALA A O 1
ATOM 694 N N . GLY A 1 85 ? 26.094 -5.500 16.996 1.00 52.28 85 GLY A N 1
ATOM 695 C CA . GLY A 1 85 ? 25.316 -6.730 16.881 1.00 52.28 85 GLY A CA 1
ATOM 696 C C . GLY A 1 85 ? 26.240 -7.917 16.665 1.00 52.28 85 GLY A C 1
ATOM 697 O O . GLY A 1 85 ? 26.719 -8.138 15.560 1.00 52.28 85 GLY A O 1
ATOM 698 N N . THR A 1 86 ? 26.503 -8.667 17.728 1.00 54.56 86 THR A N 1
ATOM 699 C CA . THR A 1 86 ? 27.088 -10.004 17.643 1.00 54.56 86 THR A CA 1
ATOM 700 C C . THR A 1 86 ? 26.062 -10.944 17.004 1.00 54.56 86 THR A C 1
ATOM 702 O O . THR A 1 86 ? 25.175 -11.413 17.710 1.00 54.56 86 THR A O 1
ATOM 705 N N . ASP A 1 87 ? 26.129 -11.150 15.690 1.00 56.06 87 ASP A N 1
ATOM 706 C CA . ASP A 1 87 ? 25.936 -12.455 15.035 1.00 56.06 87 ASP A CA 1
ATOM 707 C C . ASP A 1 87 ? 26.306 -12.326 13.548 1.00 56.06 87 ASP A C 1
ATOM 709 O O . ASP A 1 87 ? 25.832 -11.438 12.835 1.00 56.06 87 ASP A O 1
ATOM 713 N N . GLU A 1 88 ? 27.223 -13.175 13.109 1.00 57.25 88 GLU A N 1
ATOM 714 C CA . GLU A 1 88 ? 27.937 -13.102 11.839 1.00 57.25 88 GLU A CA 1
ATOM 715 C C . GLU A 1 88 ? 27.140 -13.814 10.736 1.00 57.25 88 GLU A C 1
ATOM 717 O O . GLU A 1 88 ? 27.157 -15.036 10.631 1.00 57.25 88 GLU A O 1
ATOM 722 N N . PHE A 1 89 ? 26.462 -13.051 9.875 1.00 56.56 89 PHE A N 1
ATOM 723 C CA . PHE A 1 89 ? 26.039 -13.530 8.555 1.00 56.56 89 PHE A CA 1
ATOM 724 C C . PHE A 1 89 ? 26.398 -12.487 7.498 1.00 56.56 89 PHE A C 1
ATOM 726 O O . PHE A 1 89 ? 25.699 -11.489 7.309 1.00 56.56 89 PHE A O 1
ATOM 733 N N . VAL A 1 90 ? 27.517 -12.728 6.815 1.00 49.78 90 VAL A N 1
ATOM 734 C CA . VAL A 1 90 ? 27.954 -11.960 5.648 1.00 49.78 90 VAL A CA 1
ATOM 735 C C . VAL A 1 90 ? 27.099 -12.394 4.456 1.00 49.78 90 VAL A C 1
ATOM 737 O O . VAL A 1 90 ? 27.185 -13.529 3.994 1.00 49.78 90 VAL A O 1
ATOM 740 N N . PHE A 1 91 ? 26.229 -11.507 3.976 1.00 54.72 91 PHE A N 1
ATOM 741 C CA . PHE A 1 91 ? 25.660 -11.635 2.635 1.00 54.72 91 PHE A CA 1
ATOM 742 C C . PHE A 1 91 ? 26.643 -10.966 1.669 1.00 54.72 91 PHE A C 1
ATOM 744 O O . PHE A 1 91 ? 26.726 -9.741 1.633 1.00 54.72 91 PHE A O 1
ATOM 751 N N . ASP A 1 92 ? 27.382 -11.780 0.917 1.00 52.91 92 ASP A N 1
ATOM 752 C CA . ASP A 1 92 ? 28.530 -11.401 0.072 1.00 52.91 92 ASP A CA 1
ATOM 753 C C . ASP A 1 92 ? 28.197 -10.526 -1.164 1.00 52.91 92 ASP A C 1
ATOM 755 O O . ASP A 1 92 ? 29.085 -10.183 -1.930 1.00 52.91 92 ASP A O 1
ATOM 759 N N . ASP A 1 93 ? 26.942 -10.105 -1.371 1.00 58.41 93 ASP A N 1
ATOM 760 C CA . ASP A 1 93 ? 26.495 -9.488 -2.639 1.00 58.41 93 ASP A CA 1
ATOM 761 C C . ASP A 1 93 ? 25.793 -8.123 -2.478 1.00 58.41 93 ASP A C 1
ATOM 763 O O . ASP A 1 93 ? 24.849 -7.792 -3.204 1.00 58.41 93 ASP A O 1
ATOM 767 N N . MET A 1 94 ? 26.204 -7.293 -1.515 1.00 57.34 94 MET A N 1
ATOM 768 C CA . MET A 1 94 ? 25.730 -5.903 -1.445 1.00 57.34 94 MET A CA 1
ATOM 769 C C . MET A 1 94 ? 26.907 -4.937 -1.406 1.00 57.34 94 MET A C 1
ATOM 771 O O . MET A 1 94 ? 27.441 -4.631 -0.343 1.00 57.34 94 MET A O 1
ATOM 775 N N . ASP A 1 95 ? 27.275 -4.450 -2.594 1.00 55.50 95 ASP A N 1
ATOM 776 C CA . ASP A 1 95 ? 28.256 -3.385 -2.797 1.00 55.50 95 ASP A CA 1
ATOM 777 C C . ASP A 1 95 ? 28.021 -2.245 -1.786 1.00 55.50 95 ASP A C 1
ATOM 779 O O . ASP A 1 95 ? 26.950 -1.609 -1.800 1.00 55.50 95 ASP A O 1
ATOM 783 N N . PRO A 1 96 ? 28.973 -1.972 -0.876 1.00 57.31 96 PRO A N 1
ATOM 784 C CA . PRO A 1 96 ? 28.836 -0.885 0.071 1.00 57.31 96 PRO A CA 1
ATOM 785 C C . PRO A 1 96 ? 28.801 0.429 -0.708 1.00 57.31 96 PRO A C 1
ATOM 787 O O . PRO A 1 96 ? 29.734 0.801 -1.416 1.00 57.31 96 PRO A O 1
ATOM 790 N N . ARG A 1 97 ? 27.686 1.150 -0.572 1.00 56.53 97 ARG A N 1
ATOM 791 C CA . ARG A 1 97 ? 27.521 2.503 -1.112 1.00 56.53 97 ARG A CA 1
ATOM 792 C C . ARG A 1 97 ? 28.729 3.343 -0.667 1.00 56.53 97 ARG A C 1
ATOM 794 O O . ARG A 1 97 ? 28.931 3.438 0.547 1.00 56.53 97 ARG A O 1
ATOM 801 N N . PRO A 1 98 ? 29.511 3.949 -1.580 1.00 52.25 98 PRO A N 1
ATOM 802 C CA . PRO A 1 98 ? 30.698 4.684 -1.175 1.00 52.25 98 PRO A CA 1
ATOM 803 C C . PRO A 1 98 ? 30.281 5.842 -0.270 1.00 52.25 98 PRO A C 1
ATOM 805 O O . PRO A 1 98 ? 29.370 6.615 -0.592 1.00 52.25 98 PRO A O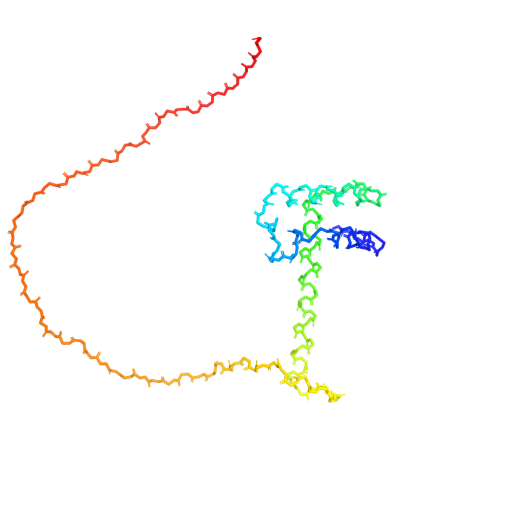 1
ATOM 808 N N . ALA A 1 99 ? 30.914 5.910 0.899 1.00 54.34 99 ALA A N 1
ATOM 809 C CA . ALA A 1 99 ? 30.814 7.051 1.786 1.00 54.34 99 ALA A CA 1
ATOM 810 C C . ALA A 1 99 ? 31.427 8.249 1.055 1.00 54.34 99 ALA A C 1
ATOM 812 O O . ALA A 1 99 ? 32.631 8.285 0.825 1.00 54.34 99 ALA A O 1
ATOM 813 N N . VAL A 1 100 ? 30.599 9.207 0.639 1.00 57.12 100 VAL A N 1
ATOM 814 C CA . VAL A 1 100 ? 31.104 10.511 0.209 1.00 57.12 100 VAL A CA 1
ATOM 815 C C . VAL A 1 100 ? 31.445 11.292 1.470 1.00 57.12 100 VAL A C 1
ATOM 817 O O . VAL A 1 100 ? 30.593 11.954 2.056 1.00 57.12 100 VAL A O 1
ATOM 820 N N . ASP A 1 101 ? 32.682 11.136 1.924 1.00 47.72 101 ASP A N 1
ATOM 821 C CA . ASP A 1 101 ? 33.280 12.021 2.910 1.00 47.72 101 ASP A CA 1
ATOM 822 C C . ASP A 1 101 ? 34.437 12.797 2.264 1.00 47.72 101 ASP A C 1
ATOM 824 O O . ASP A 1 101 ? 35.376 12.211 1.734 1.00 47.72 101 ASP A O 1
ATOM 828 N N . SER A 1 102 ? 34.305 14.122 2.340 1.00 49.22 102 SER A N 1
ATOM 829 C CA . SER A 1 102 ? 35.341 15.158 2.262 1.00 49.22 102 SER A CA 1
ATOM 830 C C . SER A 1 102 ? 36.074 15.460 0.933 1.00 49.22 102 SER A C 1
ATOM 832 O O . SER A 1 102 ? 36.907 14.711 0.435 1.00 49.22 102 SER A O 1
ATOM 834 N N . LEU A 1 103 ? 35.759 16.670 0.435 1.00 54.94 103 LEU A N 1
ATOM 835 C CA . LEU A 1 103 ? 36.497 17.607 -0.435 1.00 54.94 103 LEU A CA 1
ATOM 836 C C . LEU A 1 103 ? 37.943 17.254 -0.817 1.00 54.94 103 LEU A C 1
ATOM 838 O O . LEU A 1 103 ? 38.804 17.203 0.059 1.00 54.94 103 LEU A O 1
ATOM 842 N N . GLN A 1 104 ? 38.232 17.252 -2.126 1.00 48.06 104 GLN A N 1
ATOM 843 C CA . GLN A 1 104 ? 39.545 17.629 -2.661 1.00 48.06 104 GLN A CA 1
ATOM 844 C C . GLN A 1 104 ? 39.393 18.494 -3.925 1.00 48.06 104 GLN A C 1
ATOM 846 O O . GLN A 1 104 ? 38.719 18.134 -4.887 1.00 48.06 104 GLN A O 1
ATOM 851 N N . ASP A 1 105 ? 40.000 19.670 -3.809 1.00 48.88 105 ASP A N 1
ATOM 852 C CA . ASP A 1 105 ? 40.380 20.685 -4.788 1.00 48.88 105 ASP A CA 1
ATOM 853 C C . ASP A 1 105 ? 40.880 20.122 -6.131 1.00 48.88 105 ASP A C 1
ATOM 855 O O . ASP A 1 105 ? 41.785 19.291 -6.157 1.00 48.88 105 ASP A O 1
ATOM 859 N N . ILE A 1 106 ? 40.317 20.615 -7.240 1.00 44.78 106 ILE A N 1
ATOM 860 C CA . ILE A 1 106 ? 40.972 20.594 -8.555 1.00 44.78 106 ILE A CA 1
ATOM 861 C C . ILE A 1 106 ? 40.742 21.958 -9.227 1.00 44.78 106 ILE A C 1
ATOM 863 O O . ILE A 1 106 ? 39.814 22.156 -10.007 1.00 44.78 106 ILE A O 1
ATOM 867 N N . THR A 1 107 ? 41.536 22.942 -8.806 1.00 41.03 107 THR A N 1
ATOM 868 C CA . THR A 1 107 ? 42.434 23.750 -9.656 1.00 41.03 107 THR A CA 1
ATOM 869 C C . THR A 1 107 ? 42.207 23.683 -11.186 1.00 41.03 107 THR A C 1
ATOM 871 O O . THR A 1 107 ? 42.352 22.627 -11.788 1.00 41.03 107 THR A O 1
ATOM 874 N N . HIS A 1 108 ? 41.960 24.870 -11.768 1.00 42.09 108 HIS A N 1
ATOM 875 C CA . HIS A 1 108 ? 42.269 25.374 -13.126 1.00 42.09 108 HIS A CA 1
ATOM 876 C C . HIS A 1 108 ? 42.061 24.471 -14.360 1.00 42.09 108 HIS A C 1
ATOM 878 O O . HIS A 1 108 ? 42.777 23.499 -14.548 1.00 42.09 108 HIS A O 1
ATOM 884 N N . GLN A 1 109 ? 41.270 24.957 -15.325 1.00 35.72 109 GLN A N 1
ATOM 885 C CA . GLN A 1 109 ? 41.796 25.210 -16.676 1.00 35.72 109 GLN A CA 1
ATOM 886 C C . GLN A 1 109 ? 40.905 26.238 -17.401 1.00 35.72 109 GLN A C 1
ATOM 888 O O . GLN A 1 109 ? 39.690 26.063 -17.489 1.00 35.72 109 GLN A O 1
ATOM 893 N N . GLU A 1 110 ? 41.519 27.322 -17.873 1.00 41.22 110 GLU A N 1
ATOM 894 C CA . GLU A 1 110 ? 40.896 28.376 -18.680 1.00 41.22 110 GLU A CA 1
ATOM 895 C C . GLU A 1 110 ? 40.515 27.847 -20.074 1.00 41.22 110 GLU A C 1
ATOM 897 O O . GLU A 1 110 ? 41.285 27.071 -20.644 1.00 41.22 110 GLU A O 1
ATOM 902 N N . PRO A 1 111 ? 39.368 28.242 -20.650 1.00 43.28 111 PRO A N 1
ATOM 903 C CA . PRO A 1 111 ? 39.148 28.111 -22.082 1.00 43.28 111 PRO A CA 1
ATOM 904 C C . PRO A 1 111 ? 39.725 29.325 -22.825 1.00 43.28 111 PRO A C 1
ATOM 906 O O . PRO A 1 111 ? 39.331 30.459 -22.563 1.00 43.28 111 PRO A O 1
ATOM 909 N N . ASP A 1 112 ? 40.641 29.032 -23.751 1.00 37.59 112 ASP A N 1
ATOM 910 C CA . ASP A 1 112 ? 41.243 29.931 -24.736 1.00 37.59 112 ASP A CA 1
ATOM 911 C C . ASP A 1 112 ? 40.253 30.934 -25.357 1.00 37.59 112 ASP A C 1
ATOM 913 O O . ASP A 1 112 ? 39.238 30.565 -25.958 1.00 37.59 112 ASP A O 1
ATOM 917 N N . ASP A 1 113 ? 40.627 32.211 -25.286 1.00 43.66 113 ASP A N 1
ATOM 918 C CA . ASP A 1 113 ? 40.184 33.262 -26.192 1.00 43.66 113 ASP A CA 1
ATOM 919 C C . ASP A 1 113 ? 40.536 32.894 -27.641 1.00 43.66 113 ASP A C 1
ATOM 921 O O . ASP A 1 113 ? 41.710 32.819 -27.983 1.00 43.66 113 ASP A O 1
ATOM 925 N N . VAL A 1 114 ? 39.527 32.692 -28.494 1.00 50.44 114 VAL A N 1
ATOM 926 C CA . VAL A 1 114 ? 39.376 33.329 -29.819 1.00 50.44 114 VAL A CA 1
ATOM 927 C C . VAL A 1 114 ? 38.072 32.853 -30.474 1.00 50.44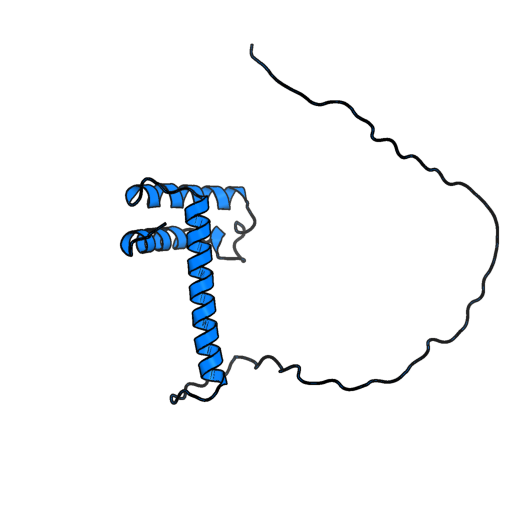 114 VAL A C 1
ATOM 929 O O . VAL A 1 114 ? 37.956 31.703 -30.882 1.00 50.44 114 VAL A O 1
ATOM 932 N N . GLN A 1 115 ? 37.099 33.752 -30.621 1.00 40.44 115 GLN A N 1
ATOM 933 C CA . GLN A 1 115 ? 36.600 34.127 -31.948 1.00 40.44 115 GLN A CA 1
ATOM 934 C C . GLN A 1 115 ? 35.739 35.386 -31.820 1.00 40.44 115 GLN A C 1
ATOM 936 O O . GLN A 1 115 ? 34.590 35.345 -31.384 1.00 40.44 115 GLN A O 1
ATOM 941 N N . ASP A 1 116 ? 36.329 36.503 -32.227 1.00 49.47 116 ASP A N 1
ATOM 942 C CA . ASP A 1 116 ? 35.607 37.712 -32.590 1.00 49.47 116 ASP A CA 1
ATOM 943 C C . ASP A 1 116 ? 35.035 37.514 -34.003 1.00 49.47 116 ASP A C 1
ATOM 945 O O . ASP A 1 116 ? 35.751 37.115 -34.926 1.00 49.47 116 ASP A O 1
ATOM 949 N N . MET A 1 117 ? 33.734 37.732 -34.152 1.00 46.59 117 MET A N 1
ATOM 950 C CA . MET A 1 117 ? 33.062 37.904 -35.438 1.00 46.59 117 MET A CA 1
ATOM 951 C C . MET A 1 117 ? 31.789 38.705 -35.174 1.00 46.59 117 MET A C 1
ATOM 953 O O . MET A 1 117 ? 3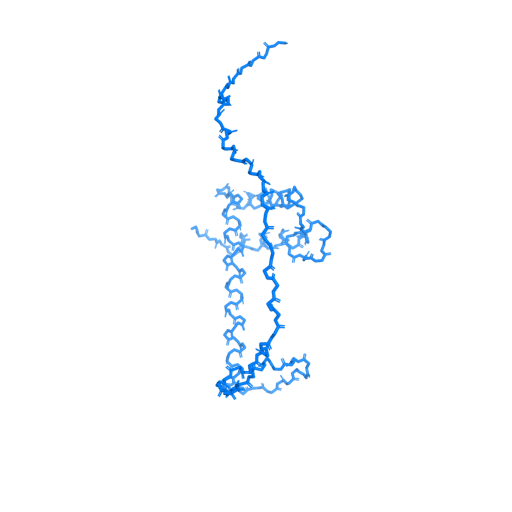0.689 38.177 -35.020 1.00 46.59 117 MET A O 1
ATOM 957 N N . VAL A 1 118 ? 31.996 40.011 -35.046 1.00 51.97 118 VAL A N 1
ATOM 958 C CA . VAL A 1 118 ? 30.973 41.020 -35.295 1.00 51.97 118 VAL A CA 1
ATOM 959 C C . VAL A 1 118 ? 30.629 41.007 -36.783 1.00 51.97 118 VAL A C 1
ATOM 961 O O . VAL A 1 118 ? 31.535 41.063 -37.602 1.00 51.97 118 VAL A O 1
ATOM 964 N N . ASP A 1 119 ? 29.343 40.940 -37.118 1.00 41.47 119 ASP A N 1
ATOM 965 C CA . ASP A 1 119 ? 28.776 41.690 -38.238 1.00 41.47 119 ASP A CA 1
ATOM 966 C C . ASP A 1 119 ? 27.268 41.890 -38.017 1.00 41.47 119 ASP A C 1
ATOM 968 O O . ASP A 1 119 ? 26.528 41.013 -37.566 1.00 41.47 119 ASP A O 1
ATOM 972 N N . ASP A 1 120 ? 26.903 43.134 -38.273 1.00 49.91 120 ASP A N 1
ATOM 973 C CA . ASP A 1 120 ? 25.677 43.881 -38.046 1.00 49.91 120 ASP A CA 1
ATOM 974 C C . ASP A 1 120 ? 24.641 43.629 -39.164 1.00 49.91 120 ASP A C 1
ATOM 976 O O . ASP A 1 120 ? 25.018 43.320 -40.293 1.00 49.91 120 ASP A O 1
ATOM 980 N N . ASP A 1 121 ? 23.353 43.790 -38.827 1.00 37.75 121 ASP A N 1
ATOM 981 C CA . ASP A 1 121 ? 22.249 44.300 -39.673 1.00 37.75 121 ASP A CA 1
ATOM 982 C C . ASP A 1 121 ? 20.936 43.473 -39.632 1.00 37.75 121 ASP A C 1
ATOM 984 O O . ASP A 1 121 ? 20.748 42.459 -40.298 1.00 37.75 121 ASP A O 1
ATOM 988 N N . SER A 1 122 ? 20.007 44.003 -38.826 1.00 49.97 122 SER A N 1
ATOM 989 C CA . SER A 1 122 ? 18.592 44.245 -39.148 1.00 49.97 122 SER A CA 1
ATOM 990 C C . SER A 1 122 ? 17.612 43.079 -39.441 1.00 49.97 122 SER A C 1
ATOM 992 O O . SER A 1 122 ? 17.605 42.470 -40.504 1.00 49.97 122 SER A O 1
ATOM 994 N N . GLN A 1 123 ? 16.642 42.926 -38.518 1.00 45.47 123 GLN A N 1
ATOM 995 C CA . GLN A 1 123 ? 15.179 43.076 -38.729 1.00 45.47 123 GLN A CA 1
ATOM 996 C C . GLN A 1 123 ? 14.242 41.978 -38.153 1.00 45.47 123 GLN A C 1
ATOM 998 O O . GLN A 1 123 ? 14.430 40.776 -38.306 1.00 45.47 123 GLN A O 1
ATOM 1003 N N . GLU A 1 124 ? 13.158 42.510 -37.570 1.00 36.44 124 GLU A N 1
ATOM 1004 C CA . GLU A 1 124 ? 11.821 41.976 -37.263 1.00 36.44 124 GLU A CA 1
ATOM 1005 C C . GLU A 1 124 ? 11.594 41.057 -36.044 1.00 36.44 124 GLU A C 1
ATOM 1007 O O . GLU A 1 124 ? 11.683 39.832 -36.093 1.00 36.44 124 GLU A O 1
ATOM 1012 N N . GLY A 1 125 ? 11.117 41.676 -34.954 1.00 42.34 125 GLY A N 1
ATOM 1013 C CA . GLY A 1 125 ? 10.264 41.009 -33.963 1.00 42.34 125 GLY A CA 1
ATOM 1014 C C . GLY A 1 125 ? 8.837 40.786 -34.491 1.00 42.34 125 GLY A C 1
ATOM 1015 O O . GLY A 1 125 ? 8.434 41.383 -35.489 1.00 42.34 125 GLY A O 1
ATOM 1016 N N . PRO A 1 126 ? 8.025 39.977 -33.791 1.00 46.28 126 PRO A N 1
ATOM 1017 C CA . PRO A 1 126 ? 6.867 40.607 -33.156 1.00 46.28 126 PRO A CA 1
ATOM 1018 C C . PRO A 1 126 ? 6.567 40.097 -31.739 1.00 46.28 126 PRO A C 1
ATOM 1020 O O . PRO A 1 126 ? 6.535 38.900 -31.455 1.00 46.28 126 PRO A O 1
ATOM 1023 N N . LEU A 1 127 ? 6.244 41.060 -30.873 1.00 49.31 127 LEU A N 1
ATOM 1024 C CA . LEU A 1 127 ? 5.400 40.875 -29.697 1.00 49.31 127 LEU A CA 1
ATOM 1025 C C . LEU A 1 127 ? 3.988 40.493 -30.144 1.00 49.31 127 LEU A C 1
ATOM 1027 O O . LEU A 1 127 ? 3.447 41.193 -30.989 1.00 49.31 127 LEU A O 1
ATOM 1031 N N . MET A 1 128 ? 3.364 39.498 -29.510 1.00 37.06 128 MET A N 1
ATOM 1032 C CA . MET A 1 128 ? 1.909 39.468 -29.297 1.00 37.06 128 MET A CA 1
ATOM 1033 C C . ME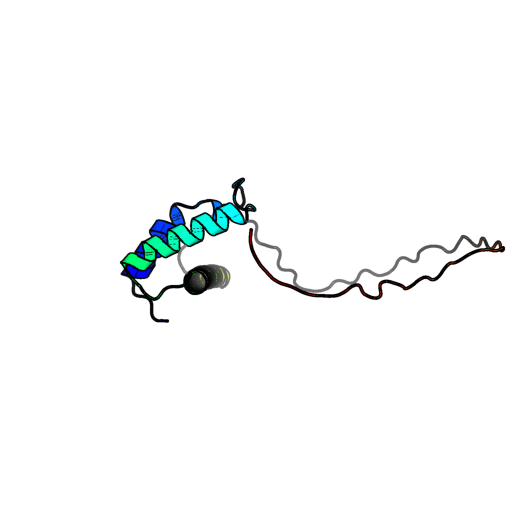T A 1 128 ? 1.587 38.585 -28.082 1.00 37.06 128 MET A C 1
ATOM 1035 O O . MET A 1 128 ? 1.547 37.358 -28.164 1.00 37.06 128 MET A O 1
ATOM 1039 N N . LEU A 1 129 ? 1.358 39.241 -26.941 1.00 45.22 129 LEU A N 1
ATOM 1040 C CA . LEU A 1 129 ? 0.464 38.738 -25.903 1.00 45.22 129 LEU A CA 1
ATOM 1041 C C . LEU A 1 129 ? -0.970 39.002 -26.372 1.00 45.22 129 LEU A C 1
ATOM 1043 O O . LEU A 1 129 ? -1.353 40.161 -26.492 1.00 45.22 129 LEU A O 1
ATOM 1047 N N . ASP A 1 130 ? -1.753 37.946 -26.559 1.00 38.53 130 ASP A N 1
ATOM 1048 C CA . ASP A 1 130 ? -3.214 37.969 -26.437 1.00 38.53 130 ASP A CA 1
ATOM 1049 C C . ASP A 1 130 ? -3.726 36.529 -26.322 1.00 38.53 130 ASP A C 1
ATOM 1051 O O . ASP A 1 130 ? -3.885 35.828 -27.316 1.00 38.53 130 ASP A O 1
ATOM 1055 N N . LEU A 1 131 ? -3.988 36.087 -25.094 1.00 44.31 131 LEU A N 1
ATOM 1056 C CA . LEU A 1 131 ? -5.094 35.163 -24.864 1.00 44.31 131 LEU A CA 1
ATOM 1057 C C . LEU A 1 131 ? -5.962 35.754 -23.752 1.00 44.31 131 LEU A C 1
ATOM 1059 O O . LEU A 1 131 ? -5.922 35.319 -22.599 1.00 44.31 131 LEU A O 1
ATOM 1063 N N . SER A 1 132 ? -6.719 36.795 -24.101 1.00 45.88 132 SER A N 1
ATOM 1064 C CA . SER A 1 132 ? -7.876 37.212 -23.318 1.00 45.88 132 SER A CA 1
ATOM 1065 C C . SER A 1 132 ? -9.098 36.403 -23.763 1.00 45.88 132 SER A C 1
ATOM 1067 O O . SER A 1 132 ? -9.475 36.393 -24.926 1.00 45.88 132 SER A O 1
ATOM 1069 N N . GLN A 1 133 ? -9.657 35.690 -22.784 1.00 44.91 133 GLN A N 1
ATOM 1070 C CA . GLN A 1 133 ? -11.062 35.318 -22.613 1.00 44.91 133 GLN A CA 1
ATOM 1071 C C . GLN A 1 133 ? -11.919 34.966 -23.838 1.00 44.91 133 GLN A C 1
ATOM 1073 O O . GLN A 1 133 ? -12.419 35.839 -24.532 1.00 44.91 133 GLN A O 1
ATOM 1078 N N . ASP A 1 134 ? -12.372 33.709 -23.841 1.00 42.72 134 ASP A N 1
ATOM 1079 C CA . ASP A 1 134 ? -13.817 33.490 -23.799 1.00 42.72 134 ASP A CA 1
ATOM 1080 C C . ASP A 1 134 ? -14.219 32.558 -22.641 1.00 42.72 134 ASP A C 1
ATOM 1082 O O . ASP A 1 134 ? -13.685 31.466 -22.439 1.00 42.72 134 ASP A O 1
ATOM 1086 N N . SER A 1 135 ? -15.132 33.110 -21.842 1.00 42.31 135 SER A N 1
ATOM 1087 C CA . SER A 1 135 ? -15.915 32.623 -20.701 1.00 42.31 135 SER A CA 1
ATOM 1088 C C . SER A 1 135 ? -16.245 31.119 -20.714 1.00 42.31 135 SER A C 1
ATOM 1090 O O . SER A 1 135 ? -16.610 30.547 -21.729 1.00 42.31 135 SER A O 1
ATOM 1092 N N . ILE A 1 136 ? -16.054 30.371 -19.623 1.00 42.72 136 ILE A N 1
ATOM 1093 C CA . ILE A 1 136 ? -16.884 30.343 -18.401 1.00 42.72 136 ILE A CA 1
ATOM 1094 C C . ILE A 1 136 ? -18.366 29.998 -18.676 1.00 42.72 136 ILE A C 1
ATOM 1096 O O . ILE A 1 136 ? -19.120 30.837 -19.150 1.00 42.72 136 ILE A O 1
ATOM 1100 N N . GLN A 1 137 ? -18.747 28.808 -18.168 1.00 42.31 137 GLN A N 1
ATOM 1101 C CA . GLN A 1 137 ? -20.070 28.386 -17.649 1.00 42.31 137 GLN A CA 1
ATOM 1102 C C . GLN A 1 137 ? -21.186 28.117 -18.673 1.00 42.31 137 GLN A C 1
ATOM 1104 O O . GLN A 1 137 ? -21.281 28.770 -19.694 1.00 42.31 137 GLN A O 1
ATOM 1109 N N . LEU A 1 138 ? -22.163 27.239 -18.456 1.00 41.84 138 LEU A N 1
ATOM 1110 C CA . LEU A 1 138 ? -22.462 26.142 -17.528 1.00 41.84 138 LEU A CA 1
ATOM 1111 C C . LEU A 1 138 ? -23.878 25.697 -17.955 1.00 41.84 138 LEU A C 1
ATOM 1113 O O . LEU A 1 138 ? -24.693 26.528 -18.341 1.00 41.84 138 LEU A O 1
ATOM 1117 N N . CYS A 1 139 ? -24.199 24.431 -17.708 1.00 37.72 139 CYS A N 1
ATOM 1118 C CA . CYS A 1 139 ? -25.544 23.957 -17.374 1.00 37.72 139 CYS A CA 1
ATOM 1119 C C . CYS A 1 139 ? -26.547 23.617 -18.493 1.00 37.72 139 CYS A C 1
ATOM 1121 O O . CYS A 1 139 ? -26.899 24.420 -19.347 1.00 37.72 139 CYS A O 1
ATOM 1123 N N . SER A 1 140 ? -27.147 22.448 -18.252 1.00 42.22 140 SER A N 1
ATOM 1124 C CA . SER A 1 140 ? -28.564 22.115 -18.409 1.00 42.22 140 SER A CA 1
ATOM 1125 C C . SER A 1 140 ? -29.060 21.417 -19.677 1.00 42.22 140 SER A C 1
ATOM 1127 O O . SER A 1 140 ? -29.168 21.991 -20.747 1.00 42.22 140 SER A O 1
ATOM 1129 N N . HIS A 1 141 ? -29.516 20.188 -19.406 1.00 39.59 141 HIS A N 1
ATOM 1130 C CA . HIS A 1 141 ? -30.846 19.669 -19.724 1.00 39.59 141 HIS A CA 1
ATOM 1131 C C . HIS A 1 141 ? -31.195 19.399 -21.199 1.00 39.59 141 HIS A C 1
ATOM 1133 O O . HIS A 1 141 ? -31.537 20.289 -21.961 1.00 39.59 141 HIS A O 1
ATOM 1139 N N . GLN A 1 142 ? -31.242 18.098 -21.512 1.00 44.03 142 GLN A N 1
ATOM 1140 C CA . GLN A 1 142 ? -32.509 17.389 -21.747 1.00 44.03 142 GLN A CA 1
ATOM 1141 C C . GLN A 1 142 ? -33.405 17.935 -22.871 1.00 44.03 142 GLN A C 1
ATOM 1143 O O . GLN A 1 142 ? -34.195 18.840 -22.637 1.00 44.03 142 GLN A O 1
ATOM 1148 N N . PHE A 1 143 ? -33.377 17.289 -24.038 1.00 44.44 143 PHE A N 1
ATOM 1149 C CA . PHE A 1 143 ? -34.426 16.363 -24.498 1.00 44.44 143 PHE A CA 1
ATOM 1150 C C . PHE A 1 143 ? -33.934 15.589 -25.727 1.00 44.44 143 PHE A C 1
ATOM 1152 O O . PHE A 1 143 ? -33.194 16.191 -26.535 1.00 44.44 143 PHE A O 1
#

InterPro domains:
  IPR006578 MADF domain [PF10545] (11-94)

Radius of gyration: 29.52 Å; chains: 1; bounding box: 77×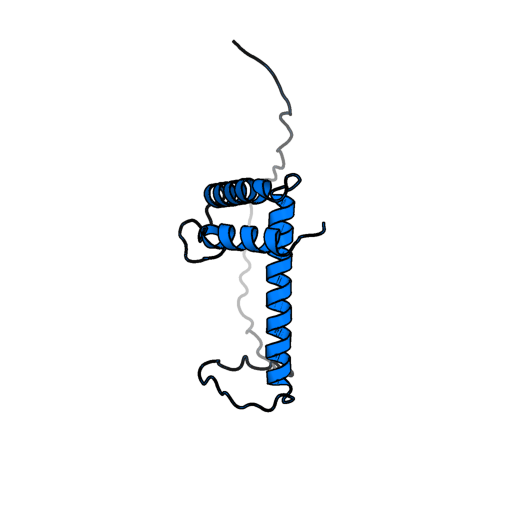58×58 Å